Protein AF-A0A0P7W3A5-F1 (afdb_monomer)

Radius of gyration: 19.87 Å; Cα contacts (8 Å, |Δi|>4): 22; chains: 1; bounding box: 44×18×62 Å

Structure (mmCIF, N/CA/C/O backbone):
data_AF-A0A0P7W3A5-F1
#
_entry.id   AF-A0A0P7W3A5-F1
#
loop_
_atom_site.group_PDB
_atom_site.id
_atom_site.type_symbol
_atom_site.label_atom_id
_atom_site.label_alt_id
_atom_site.label_comp_id
_atom_site.label_asym_id
_atom_site.label_entity_id
_atom_site.label_seq_id
_atom_site.pdbx_PDB_ins_code
_atom_site.Cartn_x
_atom_site.Cartn_y
_atom_site.Cartn_z
_atom_site.occupancy
_atom_site.B_iso_or_equiv
_atom_site.auth_seq_id
_atom_site.auth_comp_id
_atom_site.auth_asym_id
_atom_site.auth_atom_id
_atom_site.pdbx_PDB_model_num
ATOM 1 N N . MET A 1 1 ? 26.984 11.614 19.999 1.00 40.31 1 MET A N 1
ATOM 2 C CA . MET A 1 1 ? 26.825 10.254 19.436 1.00 40.31 1 MET A CA 1
ATOM 3 C C . MET A 1 1 ? 25.608 10.232 18.517 1.00 40.31 1 MET A C 1
ATOM 5 O O . MET A 1 1 ? 24.489 10.091 18.997 1.00 40.31 1 MET A O 1
ATOM 9 N N . ALA A 1 2 ? 25.793 10.459 17.213 1.00 50.91 2 ALA A N 1
ATOM 10 C CA . ALA A 1 2 ? 24.696 10.412 16.247 1.00 50.91 2 ALA A CA 1
ATOM 11 C C . ALA A 1 2 ? 24.291 8.947 16.022 1.00 50.91 2 ALA A C 1
ATOM 13 O O . ALA A 1 2 ? 25.065 8.154 15.491 1.00 50.91 2 ALA A O 1
ATOM 14 N N . ARG A 1 3 ? 23.094 8.565 16.479 1.00 58.66 3 ARG A N 1
ATOM 15 C CA . ARG A 1 3 ? 22.521 7.237 16.229 1.00 58.66 3 ARG A CA 1
ATOM 16 C C . ARG A 1 3 ? 22.307 7.122 14.719 1.00 58.66 3 ARG A C 1
ATOM 18 O O . ARG A 1 3 ? 21.419 7.787 14.189 1.00 58.66 3 ARG A O 1
ATOM 25 N N . LEU A 1 4 ? 23.126 6.319 14.038 1.00 55.59 4 LEU A N 1
ATOM 26 C CA . LEU A 1 4 ? 22.907 5.927 12.646 1.00 55.59 4 LEU A CA 1
ATOM 27 C C . LEU A 1 4 ? 21.481 5.375 12.548 1.00 55.59 4 LEU A C 1
ATOM 29 O O . LEU A 1 4 ? 21.187 4.277 13.027 1.00 55.59 4 LEU A O 1
ATOM 33 N N . ARG A 1 5 ? 20.561 6.182 12.009 1.00 61.09 5 ARG A N 1
ATOM 34 C CA . ARG A 1 5 ? 19.211 5.726 11.692 1.00 61.09 5 ARG A CA 1
ATOM 35 C C . ARG A 1 5 ? 19.405 4.638 10.651 1.00 61.09 5 ARG A C 1
ATOM 37 O O . ARG A 1 5 ? 19.837 4.941 9.547 1.00 61.09 5 ARG A O 1
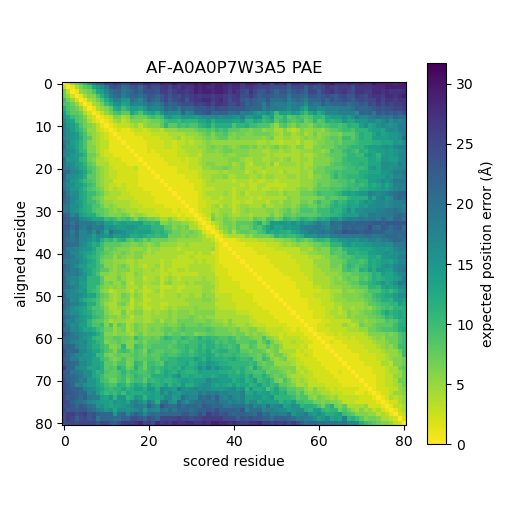ATOM 4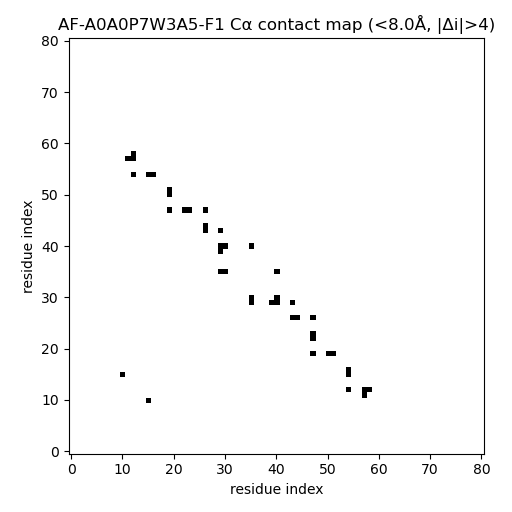4 N N . ARG A 1 6 ? 19.154 3.378 11.022 1.00 62.22 6 ARG A N 1
ATOM 45 C CA . ARG A 1 6 ? 19.117 2.263 10.071 1.00 62.22 6 ARG A CA 1
ATOM 46 C C . ARG A 1 6 ? 18.194 2.678 8.932 1.00 62.22 6 ARG A C 1
ATOM 48 O O . ARG A 1 6 ? 16.982 2.768 9.135 1.00 62.22 6 ARG A O 1
ATOM 55 N N . THR A 1 7 ? 18.773 2.981 7.777 1.00 59.44 7 THR A N 1
ATOM 56 C CA . THR A 1 7 ? 18.033 3.260 6.554 1.00 59.44 7 THR A CA 1
ATOM 57 C C . THR A 1 7 ? 17.257 1.989 6.254 1.00 59.44 7 THR A C 1
ATOM 59 O O . THR A 1 7 ? 17.845 0.949 5.961 1.00 59.44 7 THR A O 1
ATOM 62 N N . ARG A 1 8 ? 15.940 2.019 6.474 1.00 67.38 8 ARG A N 1
ATOM 63 C CA . ARG A 1 8 ? 15.093 0.869 6.164 1.00 67.38 8 ARG A CA 1
ATOM 64 C C . ARG A 1 8 ? 15.164 0.661 4.658 1.00 67.38 8 ARG A C 1
ATOM 66 O O . ARG A 1 8 ? 15.025 1.625 3.907 1.00 67.38 8 ARG A O 1
ATOM 73 N N . LYS A 1 9 ? 15.414 -0.581 4.241 1.00 71.81 9 LYS A N 1
ATOM 74 C CA . LYS A 1 9 ? 15.346 -0.954 2.830 1.00 71.81 9 LYS A CA 1
ATOM 75 C C . LYS A 1 9 ? 13.952 -0.563 2.310 1.00 71.81 9 LYS A C 1
ATOM 77 O O . LYS A 1 9 ? 12.977 -0.822 3.023 1.00 71.81 9 LYS A O 1
ATOM 82 N N . PRO A 1 10 ? 13.848 0.098 1.146 1.00 71.38 10 PRO A N 1
ATOM 83 C CA . PRO A 1 10 ? 12.552 0.378 0.547 1.00 71.38 10 PRO A CA 1
ATOM 84 C C . PRO A 1 10 ? 11.813 -0.941 0.305 1.00 71.38 10 PRO A C 1
ATOM 86 O O . PRO A 1 10 ? 12.426 -1.932 -0.098 1.00 71.38 10 PRO A O 1
ATOM 89 N N . LEU A 1 11 ? 10.518 -0.949 0.619 1.00 73.44 11 LEU A N 1
ATOM 90 C CA . LEU A 1 11 ? 9.652 -2.102 0.392 1.00 73.44 11 LEU A CA 1
ATOM 91 C C . LEU A 1 11 ? 9.494 -2.331 -1.112 1.00 73.44 11 LEU A C 1
ATOM 93 O O . LEU A 1 11 ? 9.401 -1.378 -1.885 1.00 73.44 11 LEU A O 1
ATOM 97 N N . THR A 1 12 ? 9.431 -3.595 -1.508 1.00 81.12 12 THR A N 1
ATOM 98 C CA . THR A 1 12 ? 8.986 -3.991 -2.847 1.00 81.12 12 THR A CA 1
ATOM 99 C C . THR A 1 12 ? 7.480 -3.762 -3.003 1.00 81.12 12 THR A C 1
ATOM 101 O O . THR A 1 12 ? 6.750 -3.638 -2.015 1.00 81.12 12 THR A O 1
ATOM 104 N N . LEU A 1 13 ? 6.986 -3.727 -4.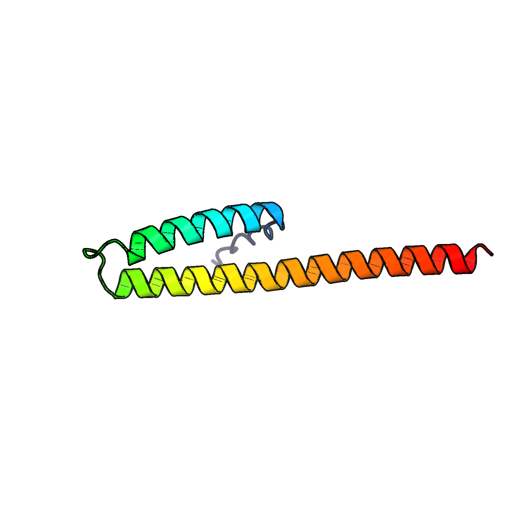245 1.00 78.12 13 LEU A N 1
ATOM 105 C CA . LEU A 1 13 ? 5.561 -3.520 -4.519 1.00 78.12 13 LEU A CA 1
ATOM 106 C C . LEU A 1 13 ? 4.678 -4.603 -3.8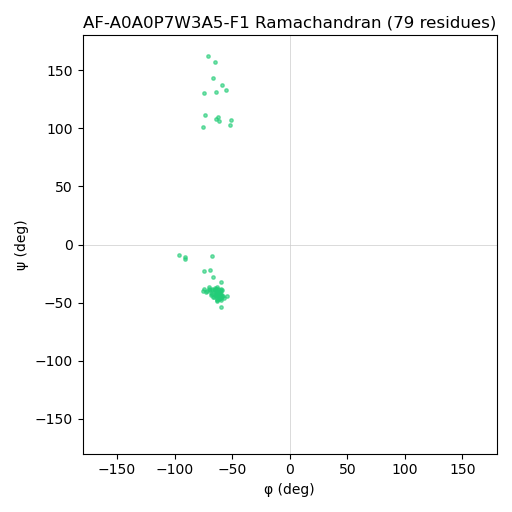72 1.00 78.12 13 LEU A C 1
ATOM 108 O O . LEU A 1 13 ? 3.625 -4.283 -3.326 1.00 78.12 13 LEU A O 1
ATOM 112 N N . ASP A 1 14 ? 5.115 -5.864 -3.873 1.00 79.81 14 ASP A N 1
ATOM 113 C CA . ASP A 1 14 ? 4.347 -6.971 -3.289 1.00 79.81 14 ASP A CA 1
ATOM 114 C C . ASP A 1 14 ? 4.332 -6.934 -1.756 1.00 79.81 14 ASP A C 1
ATOM 116 O O . ASP A 1 14 ? 3.275 -7.112 -1.146 1.00 79.81 14 ASP A O 1
ATOM 120 N N . GLU A 1 15 ? 5.463 -6.608 -1.119 1.00 81.88 15 GLU A N 1
ATOM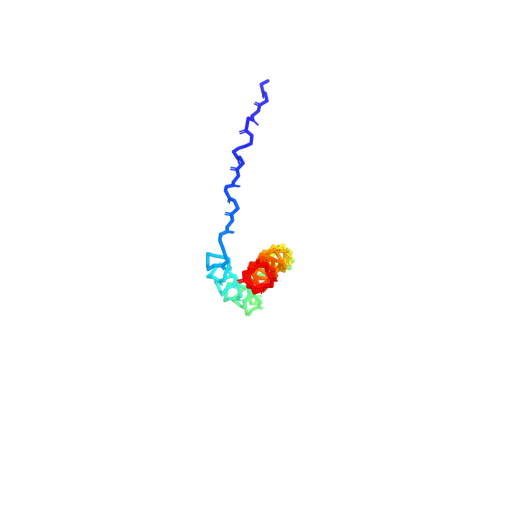 121 C CA . GLU A 1 15 ? 5.518 -6.379 0.334 1.00 81.88 15 GLU A CA 1
ATOM 122 C C . GLU A 1 15 ? 4.593 -5.227 0.748 1.00 81.88 15 GLU A C 1
ATOM 124 O O . GLU A 1 15 ? 3.914 -5.284 1.777 1.00 81.88 15 GLU A O 1
ATOM 129 N N . LEU A 1 16 ? 4.525 -4.188 -0.081 1.00 80.31 16 LEU A N 1
ATOM 130 C CA . LEU A 1 16 ? 3.679 -3.030 0.151 1.00 80.31 16 LEU A CA 1
ATOM 131 C C . LEU A 1 16 ? 2.191 -3.347 -0.044 1.00 80.31 16 LEU A C 1
ATOM 133 O O . LEU A 1 16 ? 1.375 -2.912 0.767 1.00 80.31 16 LEU A O 1
ATOM 137 N N . ARG A 1 17 ? 1.828 -4.151 -1.057 1.00 81.44 17 ARG A N 1
ATOM 138 C CA . ARG A 1 17 ? 0.456 -4.665 -1.245 1.00 81.44 17 ARG A CA 1
ATOM 139 C C . ARG A 1 17 ? -0.000 -5.489 -0.045 1.00 81.44 17 ARG A C 1
ATOM 141 O O . ARG A 1 17 ? -1.089 -5.249 0.478 1.00 81.44 17 ARG A O 1
ATOM 148 N N . ALA A 1 18 ? 0.837 -6.416 0.420 1.00 84.00 18 ALA A N 1
ATOM 149 C CA . ALA A 1 18 ? 0.542 -7.240 1.592 1.00 84.00 18 ALA A CA 1
ATOM 150 C C . ALA A 1 18 ? 0.370 -6.381 2.858 1.00 84.00 18 ALA A C 1
ATOM 152 O O . ALA A 1 18 ? -0.580 -6.568 3.627 1.00 84.00 18 ALA A O 1
ATOM 153 N N . SER A 1 19 ? 1.247 -5.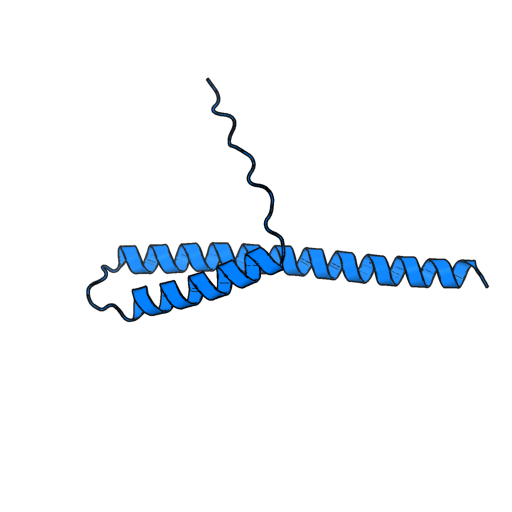388 3.040 1.00 82.56 19 SER A N 1
ATOM 154 C CA . SER A 1 19 ? 1.150 -4.427 4.139 1.00 82.56 19 SER A CA 1
ATOM 155 C C . SER A 1 19 ? -0.133 -3.594 4.059 1.00 82.56 19 SER A C 1
ATOM 157 O O . SER A 1 19 ? -0.794 -3.415 5.079 1.00 82.56 19 SER A O 1
ATOM 159 N N . MET A 1 20 ? -0.541 -3.150 2.864 1.00 84.75 20 MET A N 1
ATOM 160 C CA . MET A 1 20 ? -1.757 -2.355 2.673 1.00 84.75 20 MET A CA 1
ATOM 161 C C . MET A 1 20 ? -3.029 -3.159 2.940 1.00 84.75 20 MET A C 1
ATOM 163 O O . MET A 1 20 ? -3.911 -2.672 3.643 1.00 84.75 20 MET A O 1
ATOM 167 N N . SER A 1 21 ? -3.095 -4.411 2.478 1.00 84.44 21 SER A N 1
ATOM 168 C CA . SER A 1 21 ? -4.207 -5.311 2.805 1.00 84.44 21 SER A CA 1
ATOM 169 C C . SER A 1 21 ? -4.333 -5.528 4.315 1.00 84.44 21 SER A C 1
ATOM 171 O O . SER A 1 21 ? -5.434 -5.472 4.858 1.00 84.44 21 SER A O 1
ATOM 173 N N . THR A 1 22 ? -3.209 -5.747 5.002 1.00 87.38 22 THR A N 1
ATOM 174 C CA . THR A 1 22 ? -3.194 -5.950 6.458 1.00 87.38 22 THR A CA 1
ATOM 175 C C . THR A 1 22 ? -3.633 -4.684 7.194 1.00 87.38 22 THR A C 1
ATOM 177 O O . THR A 1 22 ? -4.491 -4.746 8.072 1.00 87.38 22 THR A O 1
ATOM 180 N N . ALA A 1 23 ? -3.106 -3.526 6.791 1.00 85.19 23 ALA A N 1
ATOM 181 C CA . ALA A 1 23 ? -3.437 -2.242 7.397 1.00 85.19 23 ALA A CA 1
ATOM 182 C C . ALA A 1 23 ? -4.918 -1.872 7.227 1.00 85.19 23 ALA A C 1
ATOM 184 O O . ALA A 1 23 ? -5.511 -1.322 8.150 1.00 85.19 23 ALA A O 1
ATOM 185 N N . LEU A 1 24 ? -5.534 -2.196 6.084 1.00 85.00 24 LEU A N 1
ATOM 186 C CA . LEU A 1 24 ? -6.966 -1.972 5.862 1.00 85.00 24 LEU A CA 1
ATOM 187 C C . LEU A 1 24 ? -7.830 -2.816 6.809 1.00 85.00 24 LEU A C 1
ATOM 189 O O . LEU A 1 24 ? -8.744 -2.276 7.429 1.00 85.00 24 LEU A O 1
ATOM 193 N N . ILE A 1 25 ? -7.496 -4.099 6.986 1.00 87.69 25 ILE A N 1
ATOM 194 C CA . ILE A 1 25 ? -8.194 -4.996 7.925 1.00 87.69 25 ILE A CA 1
ATOM 195 C C . ILE A 1 25 ? -8.040 -4.496 9.369 1.00 87.69 25 ILE A C 1
ATOM 197 O O . ILE A 1 25 ? -8.993 -4.498 10.150 1.00 87.69 25 ILE A O 1
ATOM 201 N N . GLU A 1 26 ? -6.840 -4.059 9.755 1.00 86.12 26 GLU A N 1
ATOM 202 C CA . GLU A 1 26 ? -6.609 -3.496 11.088 1.00 86.12 26 GLU A CA 1
ATOM 203 C C . GLU A 1 26 ? -7.377 -2.191 11.305 1.00 86.12 26 GLU A C 1
ATOM 205 O O . GLU A 1 26 ? -7.935 -1.977 12.384 1.00 86.12 26 GLU A O 1
ATOM 210 N N . LEU A 1 27 ? -7.453 -1.332 10.289 1.00 85.00 27 LEU A N 1
ATOM 211 C CA . LEU A 1 27 ? -8.170 -0.067 10.382 1.00 85.00 27 LEU A CA 1
ATOM 212 C C . LEU A 1 27 ? -9.683 -0.275 10.481 1.00 85.00 27 LEU A C 1
ATOM 214 O O . LEU A 1 27 ? -10.332 0.386 11.290 1.00 85.00 27 LEU A O 1
ATOM 218 N N . GLU A 1 28 ? -10.228 -1.236 9.735 1.00 83.81 28 GLU A N 1
ATOM 219 C CA . GLU A 1 28 ? -11.621 -1.667 9.863 1.00 83.81 28 GLU A CA 1
ATOM 220 C C . GLU A 1 28 ? -11.921 -2.129 11.296 1.00 83.81 28 GLU A C 1
ATOM 222 O O . GLU A 1 28 ? -12.895 -1.676 11.902 1.00 83.81 28 GLU A O 1
ATOM 227 N N . ARG A 1 29 ? -11.044 -2.947 11.895 1.00 86.50 29 ARG A N 1
ATOM 228 C CA . ARG A 1 29 ? -11.174 -3.369 13.302 1.00 86.50 29 ARG A CA 1
ATOM 229 C C . ARG A 1 29 ? -11.136 -2.190 14.273 1.00 86.50 29 ARG A C 1
ATOM 231 O O . ARG A 1 29 ? -11.946 -2.131 15.190 1.00 86.50 29 ARG A O 1
ATOM 238 N N . ILE A 1 30 ? -10.217 -1.243 14.084 1.00 84.00 30 ILE A N 1
ATOM 239 C CA . ILE A 1 30 ? -10.104 -0.055 14.949 1.00 84.00 30 ILE A CA 1
ATOM 240 C C . ILE A 1 30 ? -11.347 0.835 14.836 1.00 84.00 30 ILE A C 1
ATOM 242 O O . ILE A 1 30 ? -11.775 1.418 15.832 1.00 84.00 30 ILE A O 1
ATOM 246 N N . TYR A 1 31 ? -11.918 0.952 13.638 1.00 78.38 31 TYR A N 1
ATOM 247 C CA . TYR A 1 31 ? -13.088 1.788 13.395 1.00 78.38 31 TYR A CA 1
ATOM 248 C C . TYR A 1 31 ? -14.379 1.155 13.931 1.00 78.38 31 TYR A C 1
ATOM 250 O O . TYR A 1 31 ? -15.214 1.848 14.516 1.00 78.38 31 TYR A O 1
ATOM 258 N N . THR A 1 32 ? -14.525 -0.161 13.760 1.00 82.94 32 THR A N 1
ATOM 259 C CA . THR A 1 32 ? -15.678 -0.938 14.244 1.00 82.94 32 THR A CA 1
ATOM 260 C C . THR A 1 32 ? -15.656 -1.159 15.757 1.00 82.94 32 THR A C 1
ATOM 262 O O . THR A 1 32 ? -16.712 -1.337 16.364 1.00 82.94 32 THR A O 1
ATOM 265 N N . ASP A 1 33 ? -14.487 -1.077 16.395 1.00 83.62 33 ASP A N 1
ATOM 266 C CA . ASP A 1 33 ? -14.361 -1.135 17.849 1.00 83.62 33 ASP A CA 1
ATOM 267 C C . ASP A 1 33 ? -14.812 0.186 18.505 1.00 83.62 33 ASP A C 1
ATOM 269 O O . ASP A 1 33 ? -14.094 1.192 18.569 1.00 83.62 33 ASP A O 1
ATOM 273 N N . THR A 1 34 ? -16.036 0.178 19.033 1.00 73.12 34 THR A N 1
ATOM 274 C CA . THR A 1 34 ? -16.660 1.308 19.742 1.00 73.12 34 THR A CA 1
ATOM 275 C C . THR A 1 34 ? -15.998 1.641 21.080 1.00 73.12 34 THR A C 1
ATOM 277 O O . THR A 1 34 ? -16.292 2.694 21.643 1.00 73.12 34 THR A O 1
ATOM 280 N N . LYS A 1 35 ? -15.084 0.797 21.578 1.00 81.81 35 LYS A N 1
ATOM 281 C CA . LYS A 1 35 ? -14.333 1.037 22.821 1.00 81.81 35 LYS A CA 1
ATOM 282 C C . LYS A 1 35 ? -13.006 1.764 22.595 1.00 81.81 35 LYS A C 1
ATOM 284 O O . LYS A 1 35 ? -12.385 2.191 23.567 1.00 81.81 35 LYS A O 1
ATOM 289 N N . LYS A 1 36 ? -12.553 1.906 21.344 1.00 76.06 36 LYS A N 1
ATOM 290 C CA . LYS A 1 36 ? -11.333 2.656 21.004 1.00 76.06 36 LYS A CA 1
ATOM 291 C C . LYS A 1 36 ? -11.580 4.156 21.111 1.00 76.06 36 LYS A C 1
ATOM 293 O O . LYS A 1 36 ? -12.525 4.678 20.520 1.00 76.06 36 LYS A O 1
ATOM 298 N N . ASP A 1 37 ? -10.682 4.844 21.807 1.00 82.31 37 ASP A N 1
ATOM 299 C CA . ASP A 1 37 ? -10.688 6.297 21.919 1.00 82.31 37 ASP A CA 1
ATOM 300 C C . ASP A 1 37 ? -10.422 6.975 20.558 1.00 82.31 37 ASP A C 1
ATOM 302 O O . ASP A 1 37 ? -9.836 6.390 19.639 1.00 82.31 37 ASP A O 1
ATOM 306 N N . ALA A 1 38 ? -10.860 8.228 20.424 1.00 83.12 38 ALA A N 1
ATOM 307 C CA . ALA A 1 38 ? -10.741 8.987 19.180 1.00 83.12 38 ALA A CA 1
ATOM 308 C C . ALA A 1 38 ? -9.282 9.165 18.715 1.00 83.12 38 ALA A C 1
ATOM 310 O O . ALA A 1 38 ? -9.018 9.157 17.512 1.00 83.12 38 ALA A O 1
ATOM 311 N N . ASP A 1 39 ? -8.327 9.257 19.641 1.00 86.81 39 ASP A N 1
ATOM 312 C CA . ASP A 1 39 ? -6.910 9.477 19.343 1.00 86.81 39 ASP A CA 1
ATOM 313 C C . ASP A 1 39 ? -6.278 8.233 18.694 1.00 86.81 39 ASP A C 1
ATOM 315 O O . ASP A 1 39 ? -5.510 8.318 17.731 1.00 86.81 39 ASP A O 1
ATOM 319 N N . SER A 1 40 ? -6.667 7.040 19.153 1.00 82.62 40 SER A N 1
ATOM 320 C CA . SER A 1 40 ? -6.306 5.771 18.508 1.00 82.62 40 SER A CA 1
ATOM 321 C C . SER A 1 40 ? -6.827 5.669 17.070 1.00 82.62 40 SER A C 1
ATOM 323 O O . SER A 1 40 ? -6.103 5.200 16.188 1.00 82.62 40 SER A O 1
ATOM 325 N N . ARG A 1 41 ? -8.046 6.156 16.807 1.00 82.81 41 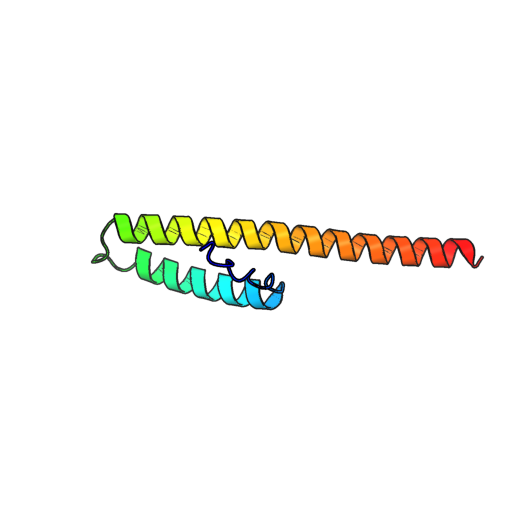ARG A N 1
ATOM 326 C CA . ARG A 1 41 ? -8.630 6.177 15.454 1.00 82.81 41 ARG A CA 1
ATOM 327 C C . ARG A 1 41 ? -7.892 7.157 14.537 1.00 82.81 41 ARG A C 1
ATOM 329 O O . ARG A 1 41 ? -7.559 6.800 13.409 1.00 82.81 41 ARG A O 1
ATOM 336 N N . ILE A 1 42 ? -7.567 8.351 15.036 1.00 86.44 42 ILE A N 1
ATOM 337 C CA . ILE A 1 42 ? -6.797 9.365 14.296 1.00 86.44 42 ILE A CA 1
ATOM 338 C C . ILE A 1 42 ? -5.404 8.837 13.934 1.00 86.44 42 ILE A C 1
ATOM 340 O O . ILE A 1 42 ? -4.971 8.961 12.787 1.00 86.44 42 ILE A O 1
ATOM 344 N N . ARG A 1 43 ? -4.705 8.197 14.882 1.00 86.56 43 ARG A N 1
ATOM 345 C CA . ARG A 1 43 ? -3.389 7.592 14.621 1.00 86.56 43 ARG A CA 1
ATOM 346 C C . ARG A 1 43 ? -3.450 6.520 13.538 1.00 86.56 43 ARG A C 1
ATOM 348 O O . ARG A 1 43 ? -2.614 6.542 12.639 1.00 86.56 43 ARG A O 1
ATOM 355 N N . ALA A 1 44 ? -4.450 5.640 13.588 1.00 83.94 44 ALA A N 1
ATOM 356 C CA . ALA A 1 44 ? -4.639 4.608 12.572 1.00 83.94 44 ALA A CA 1
ATOM 357 C C . ALA A 1 44 ? -4.839 5.212 11.171 1.00 83.94 44 ALA A C 1
ATOM 359 O O . ALA A 1 44 ? -4.165 4.805 10.225 1.00 83.94 44 ALA A O 1
ATOM 360 N N . ILE A 1 45 ? -5.692 6.237 11.051 1.00 85.12 45 ILE A N 1
ATOM 361 C CA . ILE A 1 45 ? -5.940 6.941 9.781 1.00 85.12 45 ILE A CA 1
ATOM 362 C C . ILE A 1 45 ? -4.655 7.590 9.246 1.00 85.12 45 ILE A C 1
ATOM 364 O O . ILE A 1 45 ? -4.330 7.435 8.069 1.00 85.12 45 ILE A O 1
ATOM 368 N N . ASN A 1 46 ? -3.877 8.259 10.100 1.00 87.50 46 ASN A N 1
ATOM 369 C CA . ASN A 1 46 ? -2.614 8.885 9.694 1.00 87.50 46 ASN A CA 1
ATOM 370 C C . ASN A 1 46 ? -1.567 7.855 9.232 1.00 87.50 46 ASN A C 1
ATOM 372 O O . ASN A 1 46 ? -0.839 8.084 8.257 1.00 87.50 46 ASN A O 1
ATOM 376 N N . SER A 1 47 ? -1.497 6.702 9.903 1.00 84.19 47 SER A N 1
ATOM 377 C CA . SER A 1 47 ? -0.649 5.587 9.476 1.00 84.19 47 SER A CA 1
ATOM 378 C C . SER A 1 47 ? -1.083 5.034 8.117 1.00 84.19 47 SER A C 1
ATOM 380 O O . SER A 1 47 ? -0.227 4.808 7.260 1.00 84.19 47 SER A O 1
ATOM 382 N N . LEU A 1 48 ? -2.391 4.899 7.875 1.00 85.12 48 LEU A N 1
ATOM 383 C CA . LEU A 1 48 ? -2.925 4.457 6.586 1.00 85.12 48 LEU A CA 1
ATOM 384 C C . LEU A 1 48 ? -2.611 5.454 5.462 1.00 85.12 48 LEU A C 1
ATOM 386 O O . LEU A 1 48 ? -2.155 5.047 4.398 1.00 85.12 48 LEU A O 1
ATOM 390 N N . ALA A 1 49 ? -2.770 6.756 5.708 1.00 84.12 49 ALA A N 1
ATOM 391 C CA . ALA A 1 49 ? -2.417 7.794 4.739 1.00 84.12 49 ALA A CA 1
ATOM 392 C C . ALA A 1 49 ? -0.923 7.743 4.366 1.00 84.12 49 ALA A C 1
ATOM 394 O O . ALA A 1 49 ? -0.551 7.874 3.199 1.00 84.12 49 ALA A O 1
ATOM 395 N N . THR A 1 50 ? -0.052 7.488 5.346 1.00 85.38 50 THR A N 1
ATOM 396 C CA . THR A 1 50 ? 1.390 7.312 5.108 1.00 85.38 50 THR A CA 1
ATOM 397 C 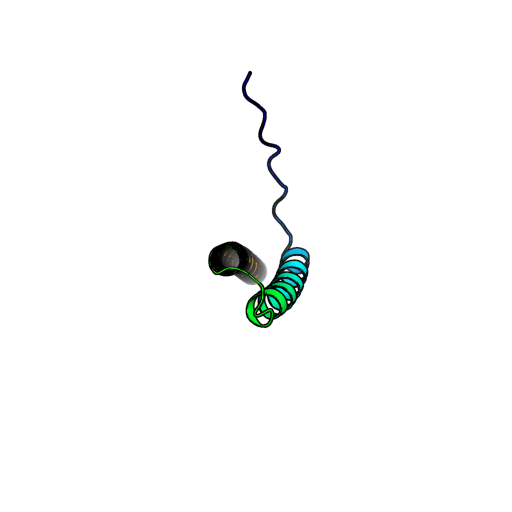C . THR A 1 50 ? 1.672 6.085 4.2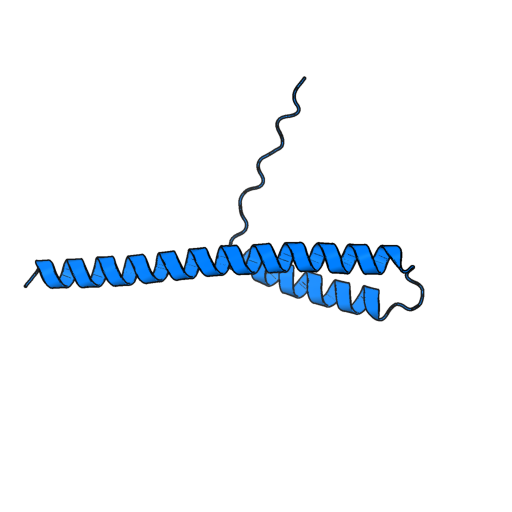36 1.00 85.38 50 THR A C 1
ATOM 399 O O . THR A 1 50 ? 2.503 6.151 3.323 1.00 85.38 50 THR A O 1
ATOM 402 N N . LEU A 1 51 ? 0.969 4.977 4.484 1.00 82.75 51 LEU A N 1
ATOM 403 C CA . LEU A 1 51 ? 1.100 3.751 3.701 1.00 82.75 51 LEU A CA 1
ATOM 404 C C . LEU A 1 51 ? 0.593 3.936 2.265 1.00 82.75 51 LEU A C 1
ATOM 406 O O . LEU A 1 51 ? 1.313 3.599 1.328 1.00 82.75 51 LEU A O 1
ATOM 410 N N . ALA A 1 52 ? -0.569 4.566 2.081 1.00 82.00 52 ALA A N 1
ATOM 411 C CA . ALA A 1 52 ? -1.130 4.884 0.768 1.00 82.00 52 ALA A CA 1
ATOM 412 C C . ALA A 1 52 ? -0.198 5.790 -0.058 1.00 82.00 52 ALA A C 1
ATOM 414 O O . ALA A 1 52 ? 0.060 5.519 -1.229 1.00 82.00 52 ALA A O 1
ATOM 415 N N . ASN A 1 53 ? 0.399 6.811 0.565 1.00 84.50 53 ASN A N 1
ATOM 416 C CA . ASN A 1 53 ? 1.384 7.677 -0.093 1.00 84.50 53 ASN A CA 1
ATOM 417 C C . ASN A 1 53 ? 2.690 6.950 -0.449 1.00 84.50 53 ASN A C 1
ATOM 419 O O . ASN A 1 53 ? 3.411 7.360 -1.360 1.00 84.50 53 ASN A O 1
ATOM 423 N N . SER A 1 54 ? 3.045 5.910 0.304 1.00 81.56 54 SER A N 1
ATOM 424 C CA . SER A 1 54 ? 4.195 5.061 -0.020 1.00 81.56 54 SER A CA 1
ATOM 425 C C . SER A 1 54 ? 3.858 4.138 -1.192 1.00 81.56 54 SER A C 1
ATOM 427 O O . SER A 1 54 ? 4.684 3.965 -2.084 1.00 81.56 54 SER A O 1
ATOM 429 N N . TYR A 1 55 ? 2.622 3.630 -1.229 1.00 82.56 55 TYR A N 1
ATOM 430 C CA . TYR A 1 55 ? 2.076 2.855 -2.339 1.00 82.56 55 TYR A CA 1
ATOM 431 C C . TYR A 1 55 ? 2.064 3.626 -3.647 1.00 82.56 55 TYR A C 1
ATOM 433 O O . TYR A 1 55 ? 2.694 3.173 -4.597 1.00 82.56 55 TYR A O 1
ATOM 441 N N . ALA A 1 56 ? 1.469 4.819 -3.664 1.00 78.81 56 ALA A N 1
ATOM 442 C CA . ALA A 1 56 ? 1.413 5.667 -4.853 1.00 78.81 56 ALA A CA 1
ATOM 443 C C . ALA A 1 56 ? 2.806 5.942 -5.449 1.00 78.81 56 ALA A C 1
ATOM 445 O O . ALA A 1 56 ? 3.004 5.811 -6.656 1.00 78.81 56 ALA A O 1
ATOM 446 N N . ARG A 1 57 ? 3.792 6.250 -4.595 1.00 82.44 57 ARG A N 1
ATOM 447 C CA . ARG A 1 57 ? 5.173 6.501 -5.034 1.00 82.44 57 ARG A CA 1
ATOM 448 C C . ARG A 1 57 ? 5.839 5.267 -5.630 1.00 82.44 57 ARG A C 1
ATOM 450 O O . ARG A 1 57 ? 6.507 5.373 -6.649 1.00 82.44 57 ARG A O 1
ATOM 457 N N . ILE A 1 58 ? 5.675 4.103 -5.008 1.00 81.44 58 ILE A N 1
ATOM 458 C CA . ILE A 1 58 ? 6.297 2.869 -5.505 1.00 81.44 58 ILE A CA 1
ATOM 459 C C . ILE A 1 58 ? 5.626 2.407 -6.805 1.00 81.44 58 ILE A C 1
ATOM 461 O O . ILE A 1 58 ? 6.322 1.957 -7.712 1.00 81.44 58 ILE A O 1
ATOM 465 N N . THR A 1 59 ? 4.306 2.567 -6.941 1.00 80.94 59 THR A N 1
ATOM 466 C CA . THR A 1 59 ? 3.617 2.289 -8.210 1.00 80.94 59 THR A CA 1
ATOM 467 C C . THR A 1 59 ? 4.051 3.236 -9.320 1.00 80.94 59 THR A C 1
ATOM 469 O O . THR A 1 59 ? 4.299 2.777 -10.426 1.00 80.94 59 THR A O 1
ATOM 472 N N . GLU A 1 60 ? 4.221 4.528 -9.026 1.00 82.00 60 GLU A N 1
ATOM 473 C CA . GLU A 1 60 ? 4.711 5.504 -10.003 1.00 82.00 60 GLU A CA 1
ATOM 474 C C . GLU A 1 60 ? 6.119 5.144 -10.497 1.00 82.00 60 GLU A C 1
ATOM 476 O O . GLU A 1 60 ? 6.364 5.129 -11.701 1.00 82.00 60 GLU A O 1
ATOM 481 N N . VAL A 1 61 ? 7.027 4.777 -9.585 1.00 82.06 61 VAL A N 1
ATOM 482 C CA . VAL A 1 61 ? 8.375 4.313 -9.951 1.00 82.06 61 VAL A CA 1
ATOM 483 C C . VAL A 1 61 ? 8.307 3.061 -10.826 1.00 82.06 61 VAL A C 1
ATOM 485 O O . VAL A 1 61 ? 8.953 3.019 -11.868 1.00 82.06 61 VAL A O 1
ATOM 488 N N . SER A 1 62 ? 7.487 2.075 -10.453 1.00 79.31 62 SER A N 1
ATOM 489 C CA . SER A 1 62 ? 7.348 0.833 -11.222 1.00 79.31 62 SER A CA 1
ATOM 490 C C . SER A 1 62 ? 6.769 1.070 -12.625 1.00 79.31 62 SER A C 1
ATOM 492 O O . SER A 1 62 ? 7.230 0.462 -13.593 1.00 79.31 62 SER A O 1
ATOM 494 N N . ASP A 1 63 ? 5.804 1.983 -12.761 1.00 80.88 63 ASP A N 1
ATOM 495 C CA . ASP A 1 63 ? 5.239 2.366 -14.058 1.00 80.88 63 ASP A CA 1
ATOM 496 C C . ASP A 1 63 ? 6.267 3.099 -14.933 1.00 80.88 63 ASP A C 1
ATOM 498 O O . ASP A 1 63 ? 6.326 2.872 -16.145 1.00 80.88 63 ASP A O 1
ATOM 502 N N . ILE A 1 64 ? 7.098 3.959 -14.333 1.00 83.19 64 ILE A N 1
ATOM 503 C CA . ILE A 1 64 ? 8.201 4.637 -15.027 1.00 83.19 64 ILE A CA 1
ATOM 504 C C . ILE A 1 64 ? 9.232 3.618 -15.520 1.00 83.19 64 ILE A C 1
ATOM 506 O O . ILE A 1 64 ? 9.617 3.671 -16.688 1.00 83.19 64 ILE A O 1
ATOM 510 N N . GLU A 1 65 ? 9.649 2.678 -14.668 1.00 85.69 65 GLU A N 1
ATOM 511 C CA . GLU A 1 65 ? 10.597 1.617 -15.029 1.00 85.69 65 GLU A CA 1
ATOM 512 C C . GLU A 1 65 ? 10.072 0.778 -16.198 1.00 85.69 65 GLU A C 1
ATOM 514 O O . GLU A 1 65 ? 10.791 0.551 -17.171 1.00 85.69 65 GLU A O 1
ATOM 519 N N . LYS A 1 66 ? 8.788 0.399 -16.162 1.00 84.38 66 LYS A N 1
ATOM 520 C CA . LYS A 1 66 ? 8.155 -0.355 -17.248 1.00 84.38 66 LYS A CA 1
ATOM 521 C C . LYS A 1 66 ? 8.167 0.415 -18.572 1.00 84.38 66 LYS A C 1
ATOM 523 O O . LYS A 1 66 ? 8.556 -0.139 -19.600 1.00 84.38 66 LYS A O 1
ATOM 528 N N . ARG A 1 67 ? 7.790 1.698 -18.549 1.00 86.06 67 ARG A N 1
ATOM 529 C CA . ARG A 1 67 ? 7.817 2.564 -19.741 1.00 86.06 67 ARG A CA 1
ATOM 530 C C . ARG A 1 67 ? 9.229 2.738 -20.292 1.00 86.06 67 ARG A C 1
ATOM 532 O O . ARG A 1 67 ? 9.405 2.764 -21.507 1.00 86.06 67 ARG A O 1
ATOM 539 N N . LEU A 1 68 ? 10.230 2.848 -19.419 1.00 90.25 68 LEU A N 1
ATOM 540 C CA . LEU A 1 68 ? 11.626 2.946 -19.831 1.00 90.25 68 LEU A CA 1
ATOM 541 C C . LEU A 1 68 ? 12.065 1.677 -20.570 1.00 90.25 68 LEU A C 1
ATOM 543 O O . LEU A 1 68 ? 12.598 1.780 -21.671 1.00 90.25 68 LEU A O 1
ATOM 547 N N . THR A 1 69 ? 11.760 0.495 -20.027 1.00 89.06 69 THR A N 1
ATOM 548 C CA . THR A 1 69 ? 12.074 -0.785 -20.681 1.00 89.06 69 THR A CA 1
ATOM 549 C C . THR A 1 69 ? 11.390 -0.922 -22.045 1.00 89.06 69 THR A C 1
ATOM 551 O O . THR A 1 69 ? 12.014 -1.370 -23.010 1.00 89.06 69 THR A O 1
ATOM 554 N N . GLU A 1 70 ? 10.124 -0.513 -22.162 1.00 91.38 70 GLU A N 1
ATOM 555 C CA . GLU A 1 70 ? 9.391 -0.508 -23.437 1.00 91.38 70 GLU A CA 1
ATOM 556 C C . GLU A 1 70 ? 10.062 0.413 -24.474 1.00 91.38 70 GLU A C 1
ATOM 558 O O . GLU A 1 70 ? 10.251 0.016 -25.627 1.00 91.38 70 GLU A O 1
ATOM 563 N N . LEU A 1 71 ? 10.491 1.611 -24.060 1.00 89.62 71 LEU A N 1
ATOM 564 C CA . LEU A 1 71 ? 11.190 2.568 -24.922 1.00 89.62 71 LEU A CA 1
ATOM 565 C C . LEU A 1 71 ? 12.585 2.087 -25.339 1.00 89.62 71 LEU A C 1
ATOM 567 O O . LEU A 1 71 ? 12.956 2.228 -26.505 1.00 89.62 71 LEU A O 1
ATOM 571 N N . GLU A 1 72 ? 13.358 1.513 -24.418 1.00 91.38 72 GLU A N 1
ATOM 572 C CA . GLU A 1 72 ? 14.678 0.940 -24.710 1.00 91.38 72 GLU A CA 1
ATOM 573 C C . GLU A 1 72 ? 14.569 -0.204 -25.718 1.00 91.38 72 GLU A C 1
ATOM 575 O O . GLU A 1 72 ? 15.336 -0.263 -26.681 1.00 91.38 72 GLU A O 1
ATOM 580 N N . THR A 1 73 ? 13.556 -1.053 -25.550 1.00 90.19 73 THR A N 1
ATOM 581 C CA . THR A 1 73 ? 13.254 -2.153 -26.467 1.00 90.19 73 THR A CA 1
ATOM 582 C C . THR A 1 73 ? 12.876 -1.623 -27.854 1.00 90.19 73 THR A C 1
ATOM 584 O O . THR A 1 73 ? 13.444 -2.054 -28.857 1.00 90.19 73 THR A O 1
ATOM 587 N N . ALA A 1 74 ? 11.971 -0.642 -27.931 1.00 86.56 74 ALA A N 1
ATOM 588 C CA . ALA A 1 74 ? 11.555 -0.034 -29.197 1.00 86.56 74 ALA A CA 1
ATOM 589 C C . ALA A 1 74 ? 12.720 0.655 -29.934 1.00 86.56 74 ALA A C 1
ATOM 591 O O . ALA A 1 74 ? 12.864 0.514 -31.149 1.00 86.56 74 ALA A O 1
ATOM 592 N N . ASN A 1 75 ? 13.589 1.357 -29.202 1.00 87.44 75 ASN A N 1
ATOM 593 C CA . ASN A 1 75 ? 14.777 2.002 -29.760 1.00 87.44 75 ASN A CA 1
ATOM 594 C C . ASN A 1 75 ? 15.808 0.971 -30.250 1.00 87.44 75 ASN A C 1
ATOM 596 O O . ASN A 1 75 ? 16.404 1.150 -31.311 1.00 87.44 75 ASN A O 1
ATOM 600 N N . ALA A 1 76 ? 15.992 -0.134 -29.520 1.00 83.25 76 ALA A N 1
ATOM 601 C CA . ALA A 1 76 ? 16.863 -1.226 -29.946 1.00 83.25 76 ALA A CA 1
ATOM 602 C C . ALA A 1 76 ? 16.382 -1.857 -31.265 1.00 83.25 76 ALA A C 1
ATOM 604 O O . ALA A 1 76 ? 17.190 -2.044 -32.173 1.00 83.25 76 ALA A O 1
ATOM 605 N N . TYR A 1 77 ? 15.073 -2.099 -31.413 1.00 76.31 77 TYR A N 1
ATOM 606 C CA . TYR A 1 77 ? 14.494 -2.578 -32.674 1.00 76.31 77 TYR A CA 1
ATOM 607 C C . TYR A 1 77 ? 14.633 -1.559 -33.815 1.00 76.31 77 TYR A C 1
ATOM 609 O O . TYR A 1 77 ? 14.949 -1.946 -34.936 1.00 76.31 77 TYR A O 1
ATOM 617 N N . SER A 1 78 ? 14.471 -0.260 -33.539 1.00 72.69 78 SER A N 1
ATOM 618 C CA . SER A 1 78 ? 14.619 0.802 -34.547 1.00 72.69 78 SER A CA 1
ATOM 619 C C . SER A 1 78 ? 16.058 1.015 -35.028 1.00 72.69 78 SER A C 1
ATOM 621 O O . SER A 1 78 ? 16.244 1.605 -36.087 1.00 72.69 78 SER A O 1
ATOM 623 N N . LYS A 1 79 ? 17.071 0.603 -34.257 1.00 71.38 79 LYS A N 1
ATOM 624 C CA . LYS A 1 79 ? 18.491 0.693 -34.644 1.00 71.38 79 LYS A CA 1
ATOM 625 C C . LYS A 1 79 ? 19.010 -0.554 -35.362 1.00 71.38 79 LYS A C 1
ATOM 627 O O . LYS A 1 79 ? 20.130 -0.529 -35.864 1.00 71.38 79 LYS A O 1
ATOM 632 N N . ALA A 1 80 ? 18.244 -1.643 -35.341 1.00 64.06 80 ALA A N 1
ATOM 633 C CA . ALA A 1 80 ? 18.619 -2.925 -35.932 1.00 64.06 80 ALA A CA 1
ATOM 634 C C . ALA A 1 80 ? 18.062 -3.138 -37.354 1.00 64.06 80 ALA A C 1
ATOM 636 O O . ALA A 1 80 ? 18.447 -4.114 -37.997 1.00 64.06 80 ALA A O 1
ATOM 637 N N . GLY A 1 81 ? 17.164 -2.264 -37.823 1.00 51.53 81 GLY A N 1
ATOM 638 C CA . GLY A 1 81 ? 16.671 -2.207 -39.207 1.00 51.53 81 GLY A CA 1
ATOM 639 C C . GLY A 1 81 ? 17.278 -1.040 -39.968 1.00 51.53 81 GLY A C 1
ATOM 640 O O . GLY A 1 81 ? 17.422 -1.182 -41.200 1.00 51.53 81 GLY A O 1
#

Nearest PDB structures (foldseek):
  2efk-assembly1_A-2  TM=9.074E-01  e=2.096E+00  Homo sapiens
  4bne-assembly1_B  TM=7.689E-01  e=1.608E+00  Gallus gallus
  7n6g-assembly1_3I  TM=6.027E-01  e=2.733E+00  Chlamydomonas reinhardtii
  2efl-assembly1_A-2  TM=8.359E-01  e=7.387E+00  Homo sapiens
  7n6g-assembly1_3H  TM=4.865E-01  e=4.346E+00  Chlamydomonas reinhardtii

Mean predicted aligned error: 9.78 Å

Sequence (81 aa):
MARLRRTRKPLTLDELRASMSTALIELERIYTDTKKDADSRIRAINSLATLANSYARITEVSDIEKRLTELETANAYSKAG

Foldseek 3Di:
DDDPPPPPDQDALVSLVVVLVVLVVVLVVQVPPPPHDPVSNVVSVVVNVVSVVSNVVNVVVVVVVVVVVVVVVVVVVVVVD

pLDDT: mean 79.74, std 9.84, range [40.31, 91.38]

Secondary structure (DSSP, 8-state):
-------PPPPPHHHHHHHHHHHHHHHHHHHH-TTS-HHHHHHHHHHHHHHHHHHHHHHHHHHHHHHHHHHHHHHHHHHH-

Solvent-accessible surface area (backbone atoms only — not comparable to full-atom values): 4812 Å² total; per-residue (Å²): 134,84,78,79,73,79,77,72,77,81,75,53,72,67,60,47,51,54,49,49,56,51,50,51,56,51,44,49,53,50,68,71,38,85,84,57,55,71,66,62,50,52,51,48,51,53,53,48,53,53,49,52,57,50,47,55,51,51,50,51,51,51,53,49,52,52,53,49,53,53,50,54,52,53,51,53,58,66,73,74,112